Protein AF-I6Y3I6-F1 (afdb_monomer_lite)

Foldseek 3Di:
DPPVVVLVVVLVVLLVQLVVLLVVLVVVLVVLVVVVVVLVPDDCVGQHDDVNVVVVVVSVVVNVVSVVVSVVSNVVSVVSNVVSVVVVVVVVVVVVVVVVVVVVD

pLDDT: mean 91.77, std 8.72, range [39.75, 98.06]

Organism: Mycobacterium tuberculosis (strain ATCC 25618 / H37Rv) (NCBI:txid83332)

Sequence (105 aa):
MSTPNTLNADFDLMRSVAGITDARNEEIRAMLQAFIGRMSGVPPSVWGGLAAARFQDVVDRWNAESTRLYHVLHAIADTIRHNEAALREAGQIHARHIAAAGGDL

InterPro domains:
  IPR010310 Type VII secretion system ESAT-6-like [PF06013] (7-91)
  IPR036689 ESAT-6-like superfamily [SSF140453] (6-98)

Structure (mmCIF, N/CA/C/O backbone):
data_AF-I6Y3I6-F1
#
_entry.id   AF-I6Y3I6-F1
#
loop_
_atom_site.group_PDB
_atom_site.id
_atom_site.type_symbol
_atom_site.label_atom_id
_atom_site.label_alt_id
_atom_site.label_comp_id
_atom_site.label_asym_id
_atom_site.label_entity_id
_atom_site.label_seq_id
_atom_site.pdbx_PDB_ins_code
_atom_site.Cartn_x
_atom_site.Cartn_y
_atom_site.Cartn_z
_atom_site.occupancy
_atom_site.B_iso_or_equiv
_atom_site.auth_seq_id
_atom_site.auth_comp_id
_atom_site.auth_asym_id
_atom_site.auth_atom_id
_atom_site.pdbx_PDB_model_num
ATOM 1 N N . MET A 1 1 ? 34.316 -6.382 -21.330 1.00 39.75 1 MET A N 1
ATOM 2 C CA . MET A 1 1 ? 33.163 -5.644 -21.891 1.00 39.75 1 MET A CA 1
ATOM 3 C C . MET A 1 1 ? 31.898 -6.478 -21.691 1.00 39.75 1 MET A C 1
ATOM 5 O O . MET A 1 1 ? 31.662 -7.345 -22.516 1.00 39.75 1 MET A O 1
ATOM 9 N N . SER A 1 2 ? 31.127 -6.250 -20.612 1.00 51.56 2 SER A N 1
ATOM 10 C CA . SER A 1 2 ? 29.791 -6.874 -20.402 1.00 51.56 2 SER A CA 1
ATOM 11 C C . SER A 1 2 ? 28.800 -6.011 -19.586 1.00 51.56 2 SER A C 1
ATOM 13 O O . SER A 1 2 ? 27.743 -6.491 -19.194 1.00 51.56 2 SER A O 1
ATOM 15 N N . THR A 1 3 ? 29.104 -4.734 -19.335 1.00 61.56 3 THR A N 1
ATOM 16 C CA . THR A 1 3 ? 28.331 -3.831 -18.454 1.00 61.56 3 THR A CA 1
ATOM 17 C C . THR A 1 3 ? 26.865 -3.562 -18.853 1.00 61.56 3 THR A C 1
ATOM 19 O O . THR A 1 3 ? 26.040 -3.464 -17.946 1.00 61.56 3 THR A O 1
ATOM 22 N N . PRO A 1 4 ? 26.479 -3.464 -20.148 1.00 70.12 4 PRO A N 1
ATOM 23 C CA . PRO A 1 4 ? 25.103 -3.109 -20.522 1.00 70.12 4 PRO A CA 1
ATOM 24 C C . PRO A 1 4 ? 24.056 -4.102 -20.006 1.00 70.12 4 PRO A C 1
ATOM 26 O O . PRO A 1 4 ? 22.967 -3.706 -19.602 1.00 70.12 4 PRO A O 1
ATOM 29 N N . ASN A 1 5 ? 24.397 -5.394 -19.993 1.00 77.81 5 ASN A N 1
ATOM 30 C CA . ASN A 1 5 ? 23.484 -6.441 -19.545 1.00 77.81 5 ASN A CA 1
ATOM 31 C C . ASN A 1 5 ? 23.258 -6.390 -18.028 1.00 77.81 5 ASN A C 1
ATOM 33 O O . ASN A 1 5 ? 22.135 -6.576 -17.573 1.00 77.81 5 ASN A O 1
ATOM 37 N N . THR A 1 6 ? 24.309 -6.095 -17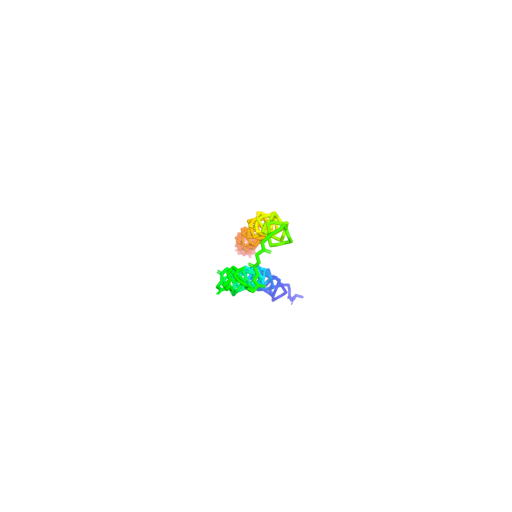.257 1.00 79.44 6 THR A N 1
ATOM 38 C CA . THR A 1 6 ? 24.214 -5.930 -15.800 1.00 79.44 6 THR A CA 1
ATOM 39 C C . THR A 1 6 ? 23.324 -4.742 -15.436 1.00 79.44 6 THR A C 1
ATOM 41 O O . THR A 1 6 ? 22.409 -4.911 -14.644 1.00 79.44 6 THR A O 1
ATOM 44 N N . LEU A 1 7 ? 23.504 -3.582 -16.084 1.00 83.88 7 LEU A N 1
ATOM 45 C CA . LEU A 1 7 ? 22.674 -2.397 -15.817 1.00 83.88 7 LEU A CA 1
ATOM 46 C C . LEU A 1 7 ? 21.190 -2.630 -16.131 1.00 83.88 7 LEU A C 1
ATOM 48 O O . LEU A 1 7 ? 20.324 -2.223 -15.362 1.00 83.88 7 LEU A O 1
ATOM 52 N N . ASN A 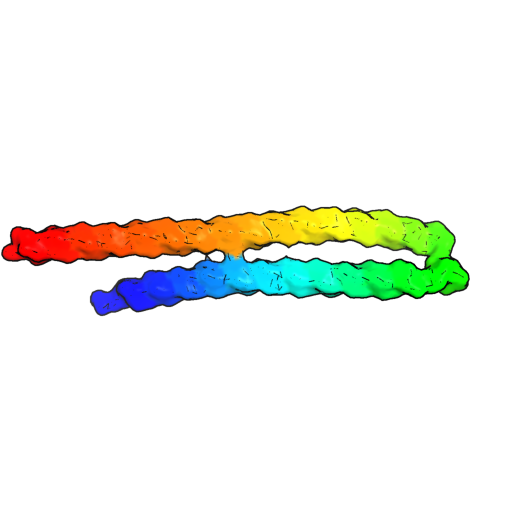1 8 ? 20.883 -3.311 -17.238 1.00 86.12 8 ASN A N 1
ATOM 53 C CA . ASN A 1 8 ? 19.499 -3.664 -17.558 1.00 86.12 8 ASN A CA 1
ATOM 54 C C . ASN A 1 8 ? 18.892 -4.594 -16.495 1.00 86.12 8 ASN A C 1
ATOM 56 O O . ASN A 1 8 ? 17.762 -4.367 -16.067 1.00 86.12 8 ASN A O 1
ATOM 60 N N . ALA A 1 9 ? 19.652 -5.595 -16.036 1.00 85.88 9 ALA A N 1
ATOM 61 C CA . ALA A 1 9 ? 19.213 -6.489 -14.966 1.00 85.88 9 ALA A CA 1
ATOM 62 C C . ALA A 1 9 ? 18.967 -5.734 -13.646 1.00 85.88 9 ALA A C 1
ATOM 64 O O . ALA A 1 9 ? 17.985 -6.014 -12.958 1.00 85.88 9 ALA A O 1
ATOM 65 N N . ASP A 1 10 ? 19.803 -4.744 -13.323 1.00 92.50 10 ASP A N 1
ATOM 66 C CA . ASP A 1 10 ? 19.630 -3.899 -12.139 1.00 92.50 10 ASP A CA 1
ATOM 67 C C . ASP A 1 10 ? 18.339 -3.059 -12.226 1.00 92.50 10 ASP A C 1
ATOM 69 O O . ASP A 1 10 ? 17.585 -2.981 -11.254 1.00 92.50 10 ASP A O 1
ATOM 73 N N . PHE A 1 11 ? 18.012 -2.492 -13.394 1.00 94.19 11 PHE A N 1
ATOM 74 C CA . PHE A 1 11 ? 16.756 -1.753 -13.594 1.00 94.19 11 PHE A CA 1
ATOM 75 C C . PHE A 1 11 ? 15.514 -2.645 -13.520 1.00 94.19 11 PHE A C 1
ATOM 77 O O . PHE A 1 11 ? 14.502 -2.263 -12.921 1.00 94.19 11 PHE A O 1
ATOM 84 N N . ASP A 1 12 ? 15.584 -3.850 -14.084 1.00 94.81 12 ASP A N 1
ATOM 85 C CA . ASP A 1 12 ? 14.509 -4.833 -13.962 1.00 94.81 12 ASP A CA 1
ATOM 86 C C . ASP A 1 12 ? 14.289 -5.244 -12.501 1.00 94.81 12 ASP A C 1
ATOM 88 O O . ASP A 1 12 ? 13.140 -5.340 -12.054 1.00 94.81 12 ASP A O 1
ATOM 92 N N . LEU A 1 13 ? 15.371 -5.401 -11.731 1.00 95.62 13 LEU A N 1
ATOM 93 C CA . LEU A 1 13 ? 15.307 -5.655 -10.296 1.00 95.62 13 LEU A CA 1
ATOM 94 C C . LEU A 1 13 ? 14.660 -4.487 -9.542 1.00 95.62 13 LEU A C 1
ATOM 96 O O . LEU A 1 13 ? 13.759 -4.722 -8.737 1.00 95.62 13 LEU A O 1
ATOM 100 N N . MET A 1 14 ? 15.050 -3.238 -9.818 1.00 97.19 14 MET A N 1
ATOM 101 C CA . MET A 1 14 ? 14.439 -2.053 -9.198 1.00 97.19 14 MET A CA 1
ATOM 102 C C . MET A 1 14 ? 12.924 -2.014 -9.434 1.00 97.19 14 MET A C 1
ATOM 104 O O . MET A 1 14 ? 12.140 -1.878 -8.491 1.00 97.19 14 MET A O 1
ATOM 108 N N . ARG A 1 15 ? 12.492 -2.209 -10.684 1.00 96.25 15 ARG A N 1
ATOM 109 C CA . ARG A 1 15 ? 11.069 -2.256 -11.045 1.00 96.25 15 ARG A CA 1
ATOM 110 C C . ARG A 1 15 ? 10.332 -3.401 -10.345 1.00 96.25 15 ARG A C 1
ATOM 112 O O . ARG A 1 15 ? 9.211 -3.206 -9.875 1.00 96.25 15 ARG A O 1
ATOM 119 N N . SER A 1 16 ? 10.962 -4.572 -10.251 1.00 97.38 16 SER A N 1
ATOM 120 C CA . SER A 1 16 ? 10.416 -5.736 -9.547 1.00 97.38 16 SER A CA 1
ATOM 121 C C . SER A 1 16 ? 10.233 -5.465 -8.049 1.00 97.38 16 SER A C 1
ATOM 123 O O . SER A 1 16 ? 9.151 -5.691 -7.512 1.00 97.38 16 SER A O 1
ATOM 125 N N . VAL A 1 17 ? 11.239 -4.893 -7.378 1.00 96.94 17 VAL A N 1
ATOM 126 C CA . VAL A 1 17 ? 11.180 -4.551 -5.945 1.00 96.94 17 VAL A CA 1
ATOM 127 C C . VAL A 1 17 ? 10.080 -3.527 -5.649 1.00 96.94 17 VAL A C 1
ATOM 129 O O . VAL A 1 17 ? 9.338 -3.693 -4.676 1.00 96.94 17 VAL A O 1
ATOM 132 N N . ALA A 1 18 ? 9.922 -2.505 -6.498 1.00 97.88 18 ALA A N 1
ATOM 133 C CA . ALA A 1 18 ? 8.820 -1.552 -6.376 1.00 97.88 18 ALA A CA 1
ATOM 134 C C . ALA A 1 18 ? 7.454 -2.256 -6.495 1.00 97.88 18 ALA A C 1
ATOM 136 O O . ALA A 1 18 ? 6.571 -2.046 -5.666 1.00 97.88 18 ALA A O 1
ATOM 137 N N . GLY A 1 19 ? 7.299 -3.156 -7.474 1.00 97.88 19 GLY A N 1
ATOM 138 C CA . GLY A 1 19 ? 6.079 -3.952 -7.643 1.00 97.88 19 GLY A CA 1
ATOM 139 C C . GLY A 1 19 ? 5.784 -4.893 -6.468 1.00 97.88 19 GLY A C 1
ATOM 140 O O . GLY A 1 19 ? 4.638 -4.992 -6.037 1.00 97.88 19 GLY A O 1
ATOM 141 N N . ILE A 1 20 ? 6.805 -5.551 -5.908 1.00 97.50 20 ILE A N 1
ATOM 142 C CA . ILE A 1 20 ? 6.662 -6.420 -4.727 1.00 97.50 20 ILE A CA 1
ATOM 143 C C . ILE A 1 20 ? 6.214 -5.610 -3.509 1.00 97.50 20 ILE A C 1
ATOM 145 O O . ILE A 1 20 ? 5.358 -6.069 -2.754 1.00 97.50 20 ILE A O 1
ATOM 149 N N . THR A 1 21 ? 6.769 -4.409 -3.328 1.00 96.25 21 THR A N 1
ATOM 150 C CA . THR A 1 21 ? 6.386 -3.506 -2.235 1.00 96.25 21 THR A CA 1
ATOM 151 C C . THR A 1 21 ? 4.901 -3.149 -2.312 1.00 96.25 21 THR A C 1
ATOM 153 O O . THR A 1 21 ? 4.184 -3.323 -1.327 1.00 96.25 21 THR A O 1
ATOM 156 N N . ASP A 1 22 ? 4.411 -2.744 -3.488 1.00 96.62 22 ASP A N 1
ATOM 157 C CA . ASP A 1 22 ? 2.989 -2.433 -3.681 1.00 96.62 22 ASP A CA 1
ATOM 158 C C . ASP A 1 22 ? 2.089 -3.664 -3.482 1.00 96.62 22 ASP A C 1
ATOM 160 O O . ASP A 1 22 ? 1.065 -3.583 -2.805 1.00 96.62 22 ASP A O 1
ATOM 164 N N . ALA A 1 23 ? 2.487 -4.831 -3.999 1.00 97.06 23 ALA A N 1
ATOM 165 C CA . ALA A 1 23 ? 1.714 -6.061 -3.830 1.00 97.06 23 ALA A CA 1
ATOM 166 C C . ALA A 1 23 ? 1.587 -6.472 -2.352 1.00 97.06 23 ALA A C 1
ATOM 168 O O . ALA A 1 23 ? 0.503 -6.845 -1.902 1.00 97.06 23 ALA A O 1
ATOM 169 N N . ARG A 1 24 ? 2.676 -6.372 -1.578 1.00 95.00 24 ARG A N 1
ATOM 170 C CA . ARG A 1 24 ? 2.669 -6.679 -0.137 1.00 95.00 24 ARG A CA 1
ATOM 171 C C . ARG A 1 24 ? 1.862 -5.668 0.666 1.00 95.00 24 ARG A C 1
ATOM 173 O O . ARG A 1 24 ? 1.163 -6.063 1.597 1.00 95.00 24 ARG A O 1
ATOM 180 N N . ASN A 1 25 ? 1.917 -4.393 0.291 1.00 94.19 25 ASN A N 1
ATOM 181 C CA . ASN A 1 25 ? 1.071 -3.360 0.880 1.00 94.19 25 ASN A CA 1
ATOM 182 C C . ASN A 1 25 ? -0.414 -3.677 0.718 1.00 94.19 25 ASN A C 1
ATOM 184 O O . ASN A 1 25 ? -1.168 -3.617 1.691 1.00 94.19 25 ASN A O 1
ATOM 188 N N . GLU A 1 26 ? -0.829 -4.031 -0.498 1.00 95.31 26 GLU A N 1
ATOM 189 C CA . GLU A 1 26 ? -2.227 -4.351 -0.779 1.00 95.31 26 GLU A CA 1
ATOM 190 C C . GLU A 1 26 ? -2.684 -5.629 -0.075 1.00 95.31 26 GLU A C 1
ATOM 192 O O . GLU A 1 26 ? -3.781 -5.665 0.480 1.00 95.31 26 GLU A O 1
ATOM 197 N N . GLU A 1 27 ? -1.832 -6.653 -0.012 1.00 95.44 27 GLU A N 1
ATOM 198 C CA . GLU A 1 27 ? -2.122 -7.896 0.708 1.00 95.44 27 GLU A CA 1
ATOM 199 C C . GLU A 1 27 ? -2.363 -7.653 2.207 1.00 95.44 27 GLU A C 1
ATOM 201 O O . GLU A 1 27 ? -3.371 -8.102 2.760 1.00 95.44 27 GLU A O 1
ATOM 206 N N . ILE A 1 28 ? -1.481 -6.890 2.862 1.00 90.81 28 ILE A N 1
ATOM 207 C CA . ILE A 1 28 ? -1.616 -6.550 4.286 1.00 90.81 28 ILE A CA 1
ATOM 208 C C . ILE A 1 28 ? -2.900 -5.745 4.525 1.00 90.81 28 ILE A C 1
ATOM 210 O O . ILE A 1 28 ? -3.644 -6.030 5.469 1.00 90.81 28 ILE A O 1
ATOM 214 N N . ARG A 1 29 ? -3.190 -4.767 3.658 1.00 91.69 29 ARG A N 1
ATOM 215 C CA . ARG A 1 29 ? -4.394 -3.934 3.756 1.00 91.69 29 ARG A CA 1
ATOM 216 C C . ARG A 1 29 ? -5.666 -4.760 3.584 1.00 91.69 29 ARG A C 1
ATOM 218 O O . ARG A 1 29 ? -6.583 -4.637 4.395 1.00 91.69 29 ARG A O 1
ATOM 225 N N . ALA A 1 30 ? -5.707 -5.630 2.578 1.00 94.50 30 ALA A N 1
ATOM 226 C CA . ALA A 1 30 ? -6.844 -6.503 2.317 1.00 94.50 30 ALA A CA 1
ATOM 227 C C . ALA A 1 30 ? -7.095 -7.468 3.486 1.00 94.50 30 ALA A C 1
ATOM 229 O O . ALA A 1 30 ? -8.238 -7.630 3.917 1.00 94.50 30 ALA A O 1
ATOM 230 N N . MET A 1 31 ? -6.037 -8.062 4.051 1.00 93.62 31 MET A N 1
ATOM 231 C CA . MET A 1 31 ? -6.149 -8.959 5.203 1.00 93.62 31 MET A CA 1
ATOM 232 C C . MET A 1 31 ? -6.713 -8.240 6.435 1.00 93.62 31 MET A C 1
ATOM 234 O O . MET A 1 31 ? -7.600 -8.774 7.106 1.00 93.62 31 MET A O 1
ATOM 238 N N . LEU A 1 32 ? -6.245 -7.019 6.714 1.00 90.44 32 LEU A N 1
ATOM 239 C CA . LEU A 1 32 ? -6.754 -6.219 7.826 1.00 90.44 32 LEU A CA 1
ATOM 240 C C . LEU A 1 32 ? -8.225 -5.840 7.619 1.00 90.44 32 LEU A C 1
ATOM 242 O O . LEU A 1 32 ? -9.040 -6.030 8.518 1.00 90.44 32 LEU A O 1
ATOM 246 N N . GLN A 1 33 ? -8.590 -5.363 6.430 1.00 92.62 33 GLN A N 1
ATOM 247 C CA . GLN A 1 33 ? -9.975 -5.005 6.115 1.00 92.62 33 GLN A CA 1
ATOM 248 C C . GLN A 1 33 ? -10.916 -6.211 6.215 1.00 92.62 33 GLN A C 1
ATOM 250 O O . GLN A 1 33 ? -12.006 -6.097 6.775 1.00 92.62 33 GLN A O 1
ATOM 255 N N . ALA A 1 34 ? -10.483 -7.381 5.740 1.00 95.50 34 ALA A N 1
ATOM 256 C CA . ALA A 1 34 ? -11.241 -8.619 5.874 1.00 95.50 34 ALA A CA 1
ATOM 257 C C . ALA A 1 34 ? -11.422 -9.021 7.347 1.00 95.50 34 ALA A C 1
ATOM 259 O O . ALA A 1 34 ? -12.514 -9.424 7.750 1.00 95.50 34 ALA A O 1
ATOM 260 N N . PHE A 1 35 ? -10.373 -8.895 8.165 1.00 92.00 35 PHE A N 1
ATOM 261 C CA . PHE A 1 35 ? -10.448 -9.159 9.600 1.00 92.00 35 PHE A CA 1
ATOM 262 C C . PHE A 1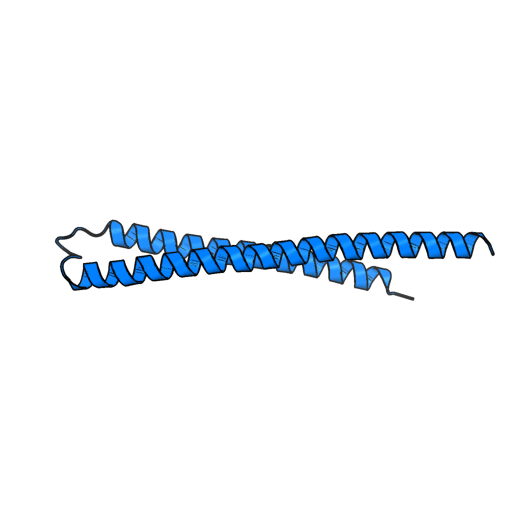 35 ? -11.428 -8.213 10.308 1.00 92.00 35 PHE A C 1
ATOM 264 O O . PHE A 1 35 ? -12.303 -8.680 11.039 1.00 92.00 35 PHE A O 1
ATOM 271 N N . ILE A 1 36 ? -11.334 -6.908 10.038 1.00 90.38 36 ILE A N 1
ATOM 272 C CA . ILE A 1 36 ? -12.234 -5.894 10.600 1.00 90.38 36 ILE A CA 1
ATOM 273 C C . ILE A 1 36 ? -13.679 -6.183 10.193 1.00 90.38 36 ILE A C 1
ATOM 275 O O . ILE A 1 36 ? -14.543 -6.276 11.058 1.00 90.38 36 ILE A O 1
ATOM 279 N N . GLY A 1 37 ? -13.938 -6.419 8.903 1.00 92.62 37 GLY A N 1
ATOM 280 C CA . GLY A 1 37 ? -15.283 -6.721 8.411 1.00 92.62 37 GLY A CA 1
ATOM 281 C C . GLY A 1 37 ? -15.900 -7.956 9.074 1.00 92.62 37 GLY A C 1
ATOM 282 O O . GLY A 1 37 ? -17.076 -7.945 9.434 1.00 92.62 37 GLY A O 1
ATOM 283 N N . ARG A 1 38 ? -15.101 -9.005 9.311 1.00 94.12 38 ARG A N 1
ATOM 284 C CA . ARG A 1 38 ? -15.553 -10.202 10.038 1.00 94.12 38 ARG A CA 1
ATOM 285 C C . ARG A 1 38 ? -15.890 -9.902 11.495 1.00 94.12 38 ARG A C 1
ATOM 287 O O . ARG A 1 38 ? -16.901 -10.397 11.979 1.00 94.12 38 ARG A O 1
ATOM 294 N N . MET A 1 39 ? -15.074 -9.101 12.178 1.00 90.31 39 MET A N 1
ATOM 295 C CA . MET A 1 39 ? -15.314 -8.721 13.574 1.00 90.31 39 MET A CA 1
ATOM 296 C C . MET A 1 39 ? -16.537 -7.813 13.724 1.00 90.31 39 MET A C 1
ATOM 298 O O . MET A 1 39 ? -17.354 -8.040 14.612 1.00 90.31 39 MET A O 1
ATOM 302 N N . SER A 1 40 ? -16.717 -6.842 12.826 1.00 89.12 40 SER A N 1
ATOM 303 C CA . SER A 1 40 ? -17.889 -5.958 12.815 1.00 89.12 40 SER A CA 1
ATOM 304 C C . SER A 1 40 ? -19.198 -6.692 12.499 1.00 89.12 40 SER A C 1
ATOM 306 O O . SER A 1 40 ? -20.269 -6.196 12.836 1.00 89.12 40 SER A O 1
ATOM 308 N N . GLY A 1 41 ? -19.128 -7.870 11.871 1.00 92.31 41 GLY A N 1
ATOM 309 C CA . GLY A 1 41 ? -20.287 -8.726 11.613 1.00 92.31 41 GLY A CA 1
ATOM 310 C C . GLY A 1 41 ? -20.725 -9.592 12.800 1.00 92.31 41 GLY A C 1
ATOM 311 O O . GLY A 1 41 ? -21.775 -10.231 12.719 1.00 92.31 41 GLY A O 1
ATOM 312 N N . VAL A 1 42 ? -19.953 -9.652 13.892 1.00 94.00 42 VAL A N 1
ATOM 313 C CA . VAL A 1 42 ? -20.317 -10.458 15.067 1.00 94.00 42 VAL A CA 1
ATOM 314 C C . VAL A 1 42 ? -21.424 -9.748 15.862 1.00 94.00 42 VAL A C 1
ATOM 316 O O . VAL A 1 42 ? -21.253 -8.586 16.229 1.00 94.00 42 VAL A O 1
ATOM 319 N N . PRO A 1 43 ? -22.555 -10.414 16.176 1.00 95.19 43 PRO A N 1
ATOM 320 C CA . PRO A 1 43 ? -23.643 -9.787 16.923 1.00 95.19 43 PRO A CA 1
ATOM 321 C C . PRO A 1 43 ? -23.208 -9.292 18.316 1.00 95.19 43 PRO A C 1
ATOM 323 O O . PRO A 1 43 ? -22.473 -10.008 19.005 1.00 95.19 43 PRO A O 1
ATOM 326 N N . PRO A 1 44 ? -23.741 -8.155 18.811 1.00 92.88 44 PRO A N 1
ATOM 327 C CA . PRO A 1 44 ? -23.404 -7.620 20.137 1.00 92.88 44 PRO A CA 1
ATOM 328 C C . PRO A 1 44 ? -23.717 -8.561 21.306 1.00 92.88 44 PRO A C 1
ATOM 330 O O . PRO A 1 44 ? -23.111 -8.456 22.368 1.00 92.88 44 PRO A O 1
ATOM 333 N N . SER A 1 45 ? -24.656 -9.493 21.116 1.00 95.19 45 SER A N 1
ATOM 334 C CA . SER A 1 45 ? -24.972 -10.539 22.093 1.00 95.19 45 SER A CA 1
ATOM 335 C C . SER A 1 45 ? -23.833 -11.546 22.290 1.00 95.19 45 SER A C 1
ATOM 337 O O . SER A 1 45 ? -23.802 -12.228 23.308 1.00 95.19 45 SER A O 1
ATOM 339 N N . VAL A 1 46 ? -22.925 -11.659 21.317 1.00 94.44 46 VAL A N 1
ATOM 340 C CA . VAL A 1 46 ? -21.755 -12.551 21.335 1.00 94.44 46 VAL A CA 1
ATOM 341 C C . VAL A 1 46 ? -20.475 -11.756 21.593 1.00 94.44 46 VAL A C 1
ATOM 343 O O . VAL A 1 46 ? -19.632 -12.183 22.376 1.00 94.44 46 VAL A O 1
ATOM 346 N N . TRP A 1 47 ? -20.335 -10.593 20.952 1.00 91.50 47 TRP A N 1
ATOM 347 C CA . TRP A 1 47 ? -19.168 -9.722 21.060 1.00 91.50 47 TRP A CA 1
ATOM 348 C C . TRP A 1 47 ? -19.598 -8.292 21.390 1.00 91.50 47 TRP A C 1
ATOM 350 O O . TRP A 1 47 ? -19.917 -7.494 20.512 1.00 91.50 47 TRP A O 1
ATOM 360 N N . GLY A 1 48 ? -19.623 -7.970 22.682 1.00 92.31 48 GLY A N 1
ATOM 361 C CA . GLY A 1 48 ? -20.068 -6.674 23.182 1.00 92.31 48 GLY A CA 1
ATOM 362 C C . GLY A 1 48 ? -19.410 -6.292 24.506 1.00 92.31 48 GLY A C 1
ATOM 363 O O . GLY A 1 48 ? -18.548 -6.994 25.036 1.00 92.31 48 GLY A O 1
ATOM 364 N N . GLY A 1 49 ? -19.823 -5.149 25.049 1.00 95.25 49 GLY A N 1
ATOM 365 C CA . GLY A 1 49 ? -19.318 -4.633 26.320 1.00 95.25 49 GLY A CA 1
ATOM 366 C C . GLY A 1 49 ? -17.913 -4.028 26.234 1.00 95.25 49 GLY A C 1
ATOM 367 O O . GLY A 1 49 ? -17.412 -3.683 25.164 1.00 95.25 49 GLY A O 1
ATOM 368 N N . LEU A 1 50 ? -17.277 -3.871 27.397 1.00 95.00 50 LEU A N 1
ATOM 369 C CA . LEU A 1 50 ? -16.022 -3.127 27.526 1.00 95.00 50 LEU A CA 1
ATOM 370 C C . LEU A 1 50 ? -14.868 -3.748 26.725 1.00 95.00 50 LEU A C 1
ATOM 372 O O . LEU A 1 50 ? -14.075 -3.017 26.142 1.00 95.00 50 LEU A O 1
ATOM 376 N N . ALA A 1 51 ? -14.777 -5.079 26.673 1.00 90.69 51 ALA A N 1
ATOM 377 C CA . ALA A 1 51 ? -13.723 -5.760 25.921 1.00 90.69 51 ALA A CA 1
ATOM 378 C C . ALA A 1 51 ? -13.834 -5.489 24.413 1.00 90.69 51 ALA A C 1
ATOM 380 O O . ALA A 1 51 ? -12.827 -5.194 23.773 1.00 90.69 51 ALA A O 1
ATOM 381 N N . ALA A 1 52 ? -15.055 -5.504 23.868 1.00 93.38 52 ALA A N 1
ATOM 382 C CA . ALA A 1 52 ? -15.303 -5.158 22.472 1.00 93.38 52 ALA A CA 1
ATOM 383 C C . ALA A 1 52 ? -14.949 -3.690 22.178 1.00 93.38 52 ALA A C 1
ATOM 385 O O . ALA A 1 52 ? -14.304 -3.413 21.171 1.00 93.38 52 ALA A O 1
ATOM 386 N N . ALA A 1 53 ? -15.283 -2.763 23.084 1.00 95.06 53 ALA A N 1
ATOM 387 C CA . ALA A 1 53 ? -14.904 -1.355 22.945 1.00 95.06 53 ALA A CA 1
ATOM 388 C C . ALA A 1 53 ? -13.376 -1.164 22.942 1.00 95.06 53 ALA A C 1
ATOM 390 O O . ALA A 1 53 ? -12.835 -0.479 22.082 1.00 95.06 53 ALA A O 1
ATOM 391 N N . ARG A 1 54 ? -12.656 -1.840 23.847 1.00 95.44 54 ARG A N 1
ATOM 392 C CA . ARG A 1 54 ? -11.183 -1.804 23.874 1.00 95.44 54 ARG A CA 1
ATOM 393 C C . ARG A 1 54 ? -10.549 -2.431 22.645 1.00 95.44 54 ARG A C 1
ATOM 395 O O . ARG A 1 54 ? -9.527 -1.948 22.172 1.00 95.44 54 ARG A O 1
ATOM 402 N N . PHE A 1 55 ? -11.142 -3.500 22.131 1.00 92.25 55 PHE A N 1
ATOM 403 C CA . PHE A 1 55 ? -10.707 -4.087 20.876 1.00 92.25 55 PHE A CA 1
ATOM 404 C C . PHE A 1 55 ? -10.892 -3.109 19.710 1.00 92.25 55 PHE A C 1
ATOM 406 O O . PHE A 1 55 ? -9.979 -2.975 18.899 1.00 92.25 55 PHE A O 1
ATOM 413 N N . GLN A 1 56 ? -12.011 -2.380 19.662 1.00 93.25 56 GLN A N 1
ATOM 414 C CA . GLN A 1 56 ? -12.240 -1.361 18.639 1.00 93.25 56 GLN A CA 1
ATOM 415 C C . GLN A 1 56 ? -11.186 -0.247 18.696 1.00 93.25 56 GLN A C 1
ATOM 417 O O . GLN A 1 56 ? -10.604 0.068 17.663 1.00 93.25 56 GLN A O 1
ATOM 422 N N . ASP A 1 57 ? -10.846 0.256 19.891 1.00 95.94 57 ASP A N 1
ATOM 423 C CA . ASP A 1 57 ? -9.770 1.250 20.064 1.00 95.94 57 ASP A CA 1
ATOM 424 C C . ASP A 1 57 ? -8.435 0.758 19.453 1.00 95.94 57 ASP A C 1
ATOM 426 O O . ASP A 1 57 ? -7.698 1.510 18.806 1.00 95.94 57 ASP A O 1
ATOM 430 N N . VAL A 1 58 ? -8.105 -0.525 19.657 1.00 94.44 58 VAL A N 1
ATOM 431 C CA . VAL A 1 58 ? -6.885 -1.153 19.118 1.00 94.44 58 VAL A CA 1
ATOM 432 C C . VAL A 1 58 ? -6.961 -1.299 17.600 1.00 94.44 58 VAL A C 1
ATOM 434 O O . VAL A 1 58 ? -5.974 -1.020 16.918 1.00 94.44 58 VAL A O 1
ATOM 437 N N . VAL A 1 59 ? -8.112 -1.711 17.070 1.00 93.75 59 VAL A N 1
ATOM 438 C CA . VAL A 1 59 ? -8.352 -1.838 15.628 1.00 93.75 59 VAL A CA 1
ATOM 439 C C . VAL A 1 59 ? -8.233 -0.489 14.928 1.00 93.75 59 VAL A C 1
ATOM 441 O O . VAL A 1 59 ? -7.550 -0.405 13.910 1.00 93.75 59 VAL A O 1
ATOM 444 N N . ASP A 1 60 ? -8.821 0.569 15.482 1.00 94.12 60 ASP A N 1
ATOM 445 C CA . ASP A 1 60 ? -8.775 1.910 14.896 1.00 94.12 60 ASP A CA 1
ATOM 446 C C . ASP A 1 60 ? -7.336 2.434 14.843 1.00 94.12 60 ASP A C 1
ATOM 448 O O . ASP A 1 60 ? -6.875 2.925 13.807 1.00 94.12 60 ASP A O 1
ATOM 452 N N . ARG A 1 61 ? -6.580 2.256 15.935 1.00 95.94 61 ARG A N 1
ATOM 453 C CA . ARG A 1 61 ? -5.157 2.612 15.981 1.00 95.94 61 ARG A CA 1
ATOM 454 C C . ARG A 1 61 ? -4.334 1.798 14.987 1.00 95.94 61 ARG A C 1
ATOM 456 O O . ARG A 1 61 ? -3.472 2.356 14.310 1.00 95.94 61 ARG A O 1
ATOM 463 N N . TRP A 1 62 ? -4.571 0.492 14.910 1.00 92.06 62 TRP A N 1
ATOM 464 C CA . TRP A 1 62 ? -3.865 -0.369 13.968 1.00 92.06 62 TRP A CA 1
ATOM 465 C C . TRP A 1 62 ? -4.170 0.034 12.524 1.00 92.06 62 TRP A C 1
ATOM 467 O O . TRP A 1 62 ? -3.242 0.175 11.734 1.00 92.06 62 TRP A O 1
ATOM 477 N N . ASN A 1 63 ? -5.430 0.317 12.196 1.00 91.88 63 ASN A N 1
ATOM 478 C CA . ASN A 1 63 ? -5.836 0.767 10.869 1.00 91.88 63 ASN A CA 1
ATOM 479 C C . ASN A 1 63 ? -5.192 2.109 10.473 1.00 91.88 63 ASN A C 1
ATOM 481 O O . ASN A 1 63 ? -4.764 2.293 9.330 1.00 91.88 63 ASN A O 1
ATOM 485 N N . ALA A 1 64 ? -5.081 3.048 11.415 1.00 94.94 64 ALA A N 1
ATOM 486 C CA . ALA A 1 64 ? -4.373 4.304 11.181 1.00 94.94 64 ALA A CA 1
ATOM 487 C C . ALA A 1 64 ? -2.884 4.063 10.873 1.00 94.94 64 ALA A C 1
ATOM 489 O O . ALA A 1 64 ? -2.353 4.600 9.898 1.00 94.94 64 ALA A O 1
ATOM 490 N N . GLU A 1 65 ? -2.222 3.209 11.656 1.00 95.00 65 GLU A N 1
ATOM 491 C CA . GLU A 1 65 ? -0.806 2.891 11.451 1.00 95.00 65 GLU A CA 1
ATOM 492 C C . GLU A 1 65 ? -0.573 2.097 10.158 1.00 95.00 65 GLU A C 1
ATOM 494 O O . GLU A 1 65 ? 0.370 2.382 9.425 1.00 95.00 65 GLU A O 1
ATOM 499 N N . SER A 1 66 ? -1.455 1.157 9.807 1.00 92.56 66 SER A N 1
ATOM 500 C CA . SER A 1 66 ? -1.354 0.420 8.544 1.00 92.56 66 SER A CA 1
ATOM 501 C C . SER A 1 66 ? -1.558 1.329 7.335 1.00 92.56 66 SER A C 1
ATOM 503 O O . SER A 1 66 ? -0.883 1.162 6.325 1.00 92.56 66 SER A O 1
ATOM 505 N N . THR A 1 67 ? -2.451 2.319 7.437 1.00 93.75 67 THR A N 1
ATOM 506 C CA . THR A 1 67 ? -2.655 3.327 6.385 1.00 93.75 67 THR A CA 1
ATOM 507 C C . THR A 1 67 ? -1.412 4.199 6.223 1.00 93.75 67 THR A C 1
ATOM 509 O O . THR A 1 67 ? -0.965 4.460 5.106 1.00 93.75 67 THR A O 1
ATOM 512 N N . ARG A 1 68 ? -0.793 4.608 7.334 1.00 96.38 68 ARG A N 1
ATOM 513 C CA . ARG A 1 68 ? 0.476 5.339 7.303 1.00 96.38 68 ARG A CA 1
ATOM 514 C C . ARG A 1 68 ? 1.588 4.509 6.663 1.00 96.38 68 ARG A C 1
ATOM 516 O O . ARG A 1 68 ? 2.290 5.013 5.788 1.00 96.38 68 ARG A O 1
ATOM 523 N N . LEU A 1 69 ? 1.732 3.249 7.072 1.00 93.94 69 LEU A N 1
ATOM 524 C CA . LEU A 1 69 ? 2.722 2.327 6.524 1.00 93.94 69 LEU A CA 1
ATOM 525 C C . LEU A 1 69 ? 2.520 2.121 5.017 1.00 93.94 69 LEU A C 1
ATOM 527 O O . LEU A 1 69 ? 3.492 2.193 4.269 1.00 93.94 69 LEU A O 1
ATOM 531 N N . TYR A 1 70 ? 1.271 1.951 4.575 1.00 94.75 70 TYR A N 1
ATOM 532 C CA . TYR A 1 70 ? 0.908 1.868 3.159 1.00 94.75 70 TYR A CA 1
ATOM 533 C C . TYR A 1 70 ? 1.433 3.079 2.380 1.00 94.75 70 TYR A C 1
ATOM 535 O O . TYR A 1 70 ? 2.139 2.912 1.390 1.00 94.75 70 TYR A O 1
ATOM 543 N N . HIS A 1 71 ? 1.159 4.300 2.851 1.00 96.56 71 HIS A N 1
ATOM 544 C CA . HIS A 1 71 ? 1.616 5.512 2.166 1.00 96.56 71 HIS A CA 1
ATOM 545 C C . HIS A 1 71 ? 3.141 5.623 2.106 1.00 96.56 71 HIS A C 1
ATOM 547 O O . HIS A 1 71 ? 3.684 6.009 1.074 1.00 96.56 71 HIS A O 1
ATOM 553 N N . VAL A 1 72 ? 3.839 5.266 3.187 1.00 97.50 72 VAL A N 1
ATOM 554 C CA . VAL A 1 72 ? 5.307 5.310 3.226 1.00 97.50 72 VAL A CA 1
ATOM 555 C C . VAL A 1 72 ? 5.912 4.289 2.266 1.00 97.50 72 VAL A C 1
ATOM 557 O O . VAL A 1 72 ? 6.805 4.627 1.493 1.00 97.50 72 VAL A O 1
ATOM 560 N N . LEU A 1 73 ? 5.423 3.050 2.281 1.00 96.31 73 LEU A N 1
ATOM 561 C CA . LEU A 1 73 ? 5.928 1.999 1.402 1.00 96.31 73 LEU A CA 1
ATOM 562 C C . LEU A 1 73 ? 5.587 2.276 -0.069 1.00 96.31 73 LEU A C 1
ATOM 564 O O . LEU A 1 73 ? 6.427 2.038 -0.933 1.00 96.31 73 LEU A O 1
ATOM 568 N N . HIS A 1 74 ? 4.418 2.854 -0.352 1.00 96.94 74 HIS A N 1
ATOM 569 C CA . HIS A 1 74 ? 4.072 3.319 -1.694 1.00 96.94 74 HIS A CA 1
ATOM 570 C C . HIS A 1 74 ? 5.019 4.434 -2.172 1.00 96.94 74 HIS A C 1
ATOM 572 O O . HIS A 1 74 ? 5.564 4.358 -3.270 1.00 96.94 74 HIS A O 1
ATOM 578 N N . ALA A 1 75 ? 5.328 5.416 -1.317 1.00 97.94 75 ALA A N 1
ATOM 579 C CA . ALA A 1 75 ? 6.292 6.470 -1.639 1.00 97.94 75 ALA A CA 1
ATOM 580 C C . ALA A 1 75 ? 7.718 5.930 -1.878 1.00 97.94 75 ALA A C 1
ATOM 582 O O . ALA A 1 75 ? 8.447 6.443 -2.731 1.00 97.94 75 ALA A O 1
ATOM 583 N N . ILE A 1 76 ? 8.126 4.877 -1.159 1.00 96.00 76 ILE A N 1
ATOM 584 C CA . ILE A 1 76 ? 9.394 4.174 -1.409 1.00 96.00 76 ILE A CA 1
ATOM 585 C C . ILE A 1 76 ? 9.365 3.485 -2.780 1.00 96.00 76 ILE A C 1
ATOM 587 O O . ILE A 1 76 ? 10.314 3.641 -3.548 1.00 96.00 76 ILE A O 1
ATOM 591 N N . ALA A 1 77 ? 8.287 2.768 -3.114 1.00 97.94 77 ALA A N 1
ATOM 592 C CA . ALA A 1 77 ? 8.128 2.121 -4.418 1.00 97.94 77 ALA A CA 1
ATOM 593 C C . ALA A 1 77 ? 8.178 3.140 -5.567 1.00 97.94 77 ALA A C 1
ATOM 595 O O 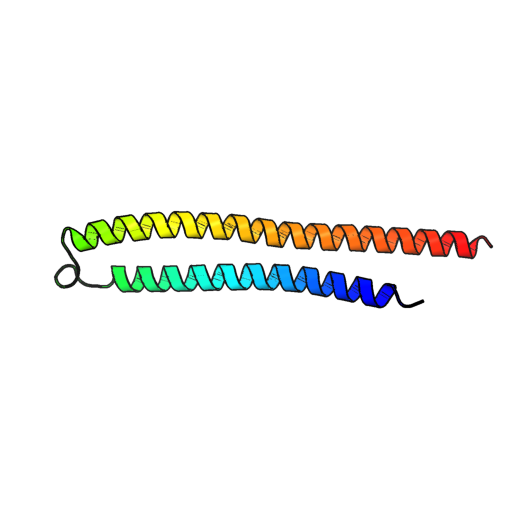. ALA A 1 77 ? 8.881 2.927 -6.559 1.00 97.94 77 ALA A O 1
ATOM 596 N N . ASP A 1 78 ? 7.515 4.284 -5.404 1.00 98.06 78 ASP A N 1
ATOM 597 C CA . ASP A 1 78 ? 7.577 5.379 -6.367 1.00 98.06 78 ASP A CA 1
ATOM 598 C C . ASP A 1 78 ? 8.984 5.951 -6.479 1.00 98.06 78 ASP A C 1
ATOM 600 O O . ASP A 1 78 ? 9.485 6.115 -7.589 1.00 98.06 78 ASP A O 1
ATOM 604 N N . THR A 1 79 ? 9.673 6.193 -5.365 1.00 98.06 79 THR A N 1
ATOM 605 C CA . THR A 1 79 ? 11.066 6.670 -5.387 1.00 98.06 79 THR A CA 1
ATOM 606 C C . THR A 1 79 ? 11.971 5.707 -6.159 1.00 98.06 79 THR A C 1
ATOM 608 O O . THR A 1 79 ? 12.785 6.143 -6.972 1.00 98.06 79 THR A O 1
ATOM 611 N N . ILE A 1 80 ? 11.800 4.393 -5.977 1.00 97.25 80 ILE A N 1
ATOM 612 C CA . ILE A 1 80 ? 12.557 3.379 -6.722 1.00 97.25 80 ILE A CA 1
ATOM 613 C C . ILE A 1 80 ? 12.289 3.492 -8.230 1.00 97.25 80 ILE A C 1
ATOM 615 O O . ILE A 1 80 ? 13.242 3.472 -9.005 1.00 97.25 80 ILE A O 1
ATOM 619 N N . ARG A 1 81 ? 11.033 3.670 -8.662 1.00 97.69 81 ARG A N 1
ATOM 620 C CA . ARG A 1 81 ? 10.686 3.851 -10.088 1.00 97.69 81 ARG A CA 1
ATOM 621 C C . ARG A 1 81 ? 11.266 5.131 -10.680 1.00 97.69 81 ARG A C 1
ATOM 623 O O . ARG A 1 81 ? 11.775 5.106 -11.797 1.00 97.69 81 ARG A O 1
ATOM 630 N N . HIS A 1 82 ? 11.203 6.236 -9.942 1.00 97.94 82 HIS A N 1
ATOM 631 C CA . HIS A 1 82 ? 11.781 7.504 -10.386 1.00 97.94 82 HIS A CA 1
ATOM 632 C C . HIS A 1 82 ? 13.302 7.389 -10.539 1.00 97.94 82 HIS A C 1
ATOM 634 O O . HIS A 1 82 ? 13.847 7.807 -11.559 1.00 97.94 82 HIS A O 1
ATOM 640 N N . ASN A 1 83 ? 13.978 6.762 -9.571 1.00 96.25 83 ASN A N 1
ATOM 641 C CA . ASN A 1 83 ? 15.417 6.518 -9.635 1.00 96.25 83 ASN A CA 1
ATOM 642 C C . ASN A 1 83 ? 15.784 5.621 -10.821 1.00 96.25 83 ASN A C 1
ATOM 644 O O . ASN A 1 83 ? 16.733 5.913 -11.541 1.00 96.25 83 ASN A O 1
ATOM 648 N N . GLU A 1 84 ? 15.022 4.551 -11.037 1.00 96.25 84 GLU A N 1
ATOM 649 C CA . GLU A 1 84 ? 15.189 3.636 -12.165 1.00 96.25 84 GLU A CA 1
ATOM 650 C C . GLU A 1 84 ? 15.119 4.399 -13.50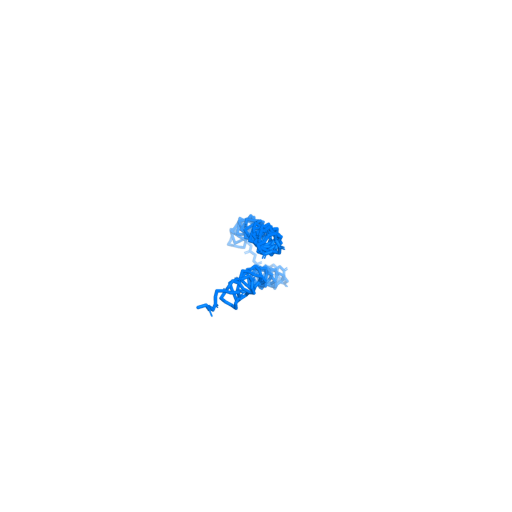1 1.00 96.25 84 GLU A C 1
ATOM 652 O O . GLU A 1 84 ? 16.062 4.348 -14.291 1.00 96.25 84 GLU A O 1
ATOM 657 N N . ALA A 1 85 ? 14.063 5.190 -13.714 1.00 96.06 85 ALA A N 1
ATOM 658 C CA . ALA A 1 85 ? 13.888 5.977 -14.933 1.00 96.06 85 ALA A CA 1
ATOM 659 C C . ALA A 1 85 ? 15.018 7.002 -15.145 1.00 96.06 85 ALA A C 1
ATOM 661 O O . ALA A 1 85 ? 15.575 7.082 -16.243 1.00 96.06 85 ALA A O 1
ATOM 662 N N . ALA A 1 86 ? 15.393 7.740 -14.095 1.00 96.50 86 ALA A N 1
ATOM 663 C CA . ALA A 1 86 ? 16.453 8.746 -14.157 1.00 96.50 86 ALA A CA 1
ATOM 664 C C . ALA A 1 86 ? 17.824 8.126 -14.478 1.00 96.50 86 ALA A C 1
ATOM 666 O O . ALA A 1 86 ? 18.572 8.639 -15.313 1.00 96.50 86 ALA A O 1
ATOM 667 N N . LEU A 1 87 ? 18.153 6.991 -13.854 1.00 94.31 87 LEU A N 1
ATOM 668 C CA . LEU A 1 87 ? 19.400 6.272 -14.114 1.00 94.31 87 LEU A CA 1
ATOM 669 C C . LEU A 1 87 ? 19.434 5.694 -15.533 1.00 94.31 87 LEU A C 1
ATOM 671 O O . LEU A 1 87 ? 20.474 5.741 -16.194 1.00 94.31 87 LEU A O 1
ATOM 675 N N . ARG A 1 88 ? 18.303 5.182 -16.028 1.00 94.25 88 ARG A N 1
ATOM 676 C CA . ARG A 1 88 ? 18.192 4.666 -17.395 1.00 94.25 88 ARG A CA 1
ATOM 677 C C . ARG A 1 88 ? 18.397 5.769 -18.431 1.00 94.25 88 ARG A C 1
ATOM 679 O O . ARG A 1 88 ? 19.133 5.569 -19.397 1.00 94.25 88 ARG A O 1
ATOM 686 N N . GLU A 1 89 ? 17.785 6.932 -18.226 1.00 95.00 89 GLU A N 1
ATOM 687 C CA . GLU A 1 89 ? 17.970 8.102 -19.087 1.00 95.00 89 GLU A CA 1
ATOM 688 C C . GLU A 1 89 ? 19.432 8.566 -19.093 1.00 95.00 89 GLU A C 1
ATOM 690 O O . GLU A 1 89 ? 20.030 8.708 -20.164 1.00 95.00 89 GLU A O 1
ATOM 695 N N . ALA A 1 90 ? 20.039 8.717 -17.912 1.00 93.19 90 ALA A N 1
ATOM 696 C CA . ALA A 1 90 ? 21.447 9.083 -17.783 1.00 93.19 90 ALA A CA 1
ATOM 697 C C . ALA A 1 90 ? 22.366 8.085 -18.510 1.00 93.19 90 ALA A C 1
ATOM 699 O O . ALA A 1 90 ? 23.282 8.491 -19.228 1.00 93.19 90 ALA A O 1
ATOM 700 N N . GLY A 1 91 ? 22.082 6.782 -18.397 1.00 90.50 91 GLY A N 1
ATOM 701 C CA . GLY A 1 91 ? 22.805 5.731 -19.113 1.00 90.50 91 GLY A CA 1
ATOM 702 C C . GLY A 1 91 ? 22.695 5.851 -20.637 1.00 90.50 91 GLY A C 1
ATOM 703 O O . GLY A 1 91 ? 23.694 5.701 -21.341 1.00 90.50 91 GLY A O 1
ATOM 704 N N . GLN A 1 92 ? 21.513 6.178 -21.166 1.00 91.62 92 GLN A N 1
ATOM 705 C CA . GLN A 1 92 ? 21.312 6.386 -22.606 1.00 91.62 92 GLN A CA 1
ATOM 706 C C . GLN A 1 92 ? 22.028 7.635 -23.120 1.00 91.62 92 GLN A C 1
ATOM 708 O O . GLN A 1 92 ? 22.649 7.592 -24.182 1.00 91.62 92 GLN A O 1
ATOM 713 N N . ILE A 1 93 ? 21.955 8.741 -22.376 1.00 93.44 93 ILE A N 1
ATOM 714 C CA . ILE A 1 93 ? 22.672 9.978 -22.700 1.00 93.44 93 ILE A CA 1
ATOM 715 C C . ILE A 1 93 ? 24.176 9.696 -22.741 1.00 93.44 93 ILE A C 1
ATOM 717 O O . ILE A 1 93 ? 24.834 10.012 -23.732 1.00 93.44 93 ILE A O 1
ATOM 721 N N . HIS A 1 94 ? 24.708 9.018 -21.723 1.00 90.25 94 HIS A N 1
ATOM 722 C CA . HIS A 1 94 ? 26.119 8.648 -21.668 1.00 90.25 94 HIS A CA 1
ATOM 723 C C . HIS A 1 94 ? 26.537 7.756 -22.847 1.00 90.25 94 HIS A C 1
ATOM 725 O O . HIS A 1 94 ? 27.549 8.026 -23.493 1.00 90.25 94 HIS A O 1
ATOM 731 N N . ALA A 1 95 ? 25.731 6.748 -23.196 1.00 89.38 95 ALA A N 1
ATOM 732 C CA . ALA A 1 95 ? 25.991 5.884 -24.347 1.00 89.38 95 ALA A CA 1
ATOM 733 C C . ALA A 1 95 ? 26.008 6.657 -25.679 1.00 89.38 95 ALA A C 1
ATOM 735 O O . ALA A 1 95 ? 26.871 6.403 -26.518 1.00 89.38 95 ALA A O 1
ATOM 736 N N . ARG A 1 96 ? 25.104 7.631 -25.866 1.00 91.75 96 ARG A N 1
ATOM 737 C CA . ARG A 1 96 ? 25.102 8.504 -27.055 1.00 91.75 96 ARG A CA 1
ATOM 738 C C . ARG A 1 96 ? 26.349 9.380 -27.119 1.00 91.75 96 ARG A C 1
ATOM 740 O O . ARG A 1 96 ? 26.928 9.500 -28.191 1.00 91.75 96 ARG A O 1
ATOM 747 N N . HIS A 1 97 ? 26.782 9.953 -25.996 1.00 92.62 97 HIS A N 1
ATOM 748 C CA . HIS A 1 97 ? 28.012 10.748 -25.952 1.00 92.62 97 HIS A CA 1
ATOM 749 C C . HIS A 1 97 ? 29.255 9.914 -26.270 1.00 92.62 97 HIS A C 1
ATOM 751 O O . HIS A 1 97 ? 30.106 10.377 -27.023 1.00 92.62 97 HIS A O 1
ATOM 757 N N . ILE A 1 98 ? 29.343 8.681 -25.758 1.00 90.44 98 ILE A N 1
ATOM 758 C CA . ILE A 1 98 ? 30.438 7.762 -26.103 1.00 90.44 98 ILE A CA 1
ATOM 759 C C . ILE A 1 98 ? 30.410 7.425 -27.597 1.00 90.44 98 ILE A C 1
ATOM 761 O O . ILE A 1 98 ? 31.453 7.454 -28.244 1.00 90.44 98 ILE A O 1
ATOM 765 N N . ALA A 1 99 ? 29.235 7.126 -28.156 1.00 91.88 99 ALA A N 1
ATOM 766 C CA . ALA A 1 99 ? 29.100 6.815 -29.578 1.00 91.88 99 ALA A CA 1
ATOM 767 C C . ALA A 1 99 ? 29.457 8.012 -30.475 1.00 91.88 99 ALA A C 1
ATOM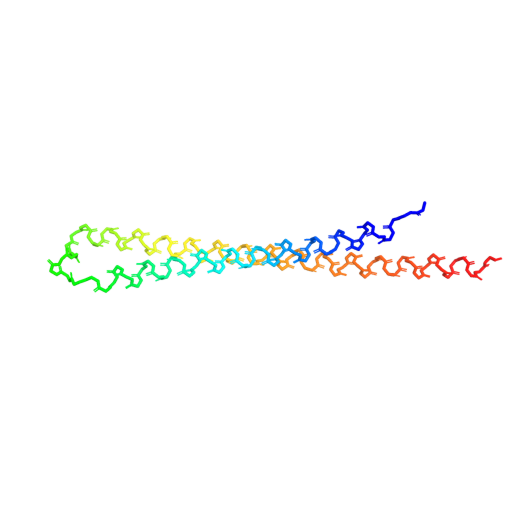 769 O O . ALA A 1 99 ? 30.124 7.823 -31.485 1.00 91.88 99 ALA A O 1
ATOM 770 N N . ALA A 1 100 ? 29.057 9.229 -30.092 1.00 92.19 100 ALA A N 1
ATOM 771 C CA . ALA A 1 100 ? 29.422 10.453 -30.802 1.00 92.19 100 ALA A CA 1
ATOM 772 C C . ALA A 1 100 ? 30.941 10.682 -30.767 1.00 92.19 100 ALA A C 1
ATOM 774 O O . ALA A 1 100 ? 31.558 10.799 -31.817 1.00 92.19 100 ALA A O 1
ATOM 775 N N . ALA A 1 101 ? 31.557 10.619 -29.582 1.00 91.50 101 ALA A N 1
ATOM 776 C CA . ALA A 1 101 ? 33.003 10.783 -29.438 1.00 91.50 101 ALA A CA 1
ATOM 777 C C . ALA A 1 101 ? 33.810 9.704 -30.183 1.00 91.50 101 ALA A C 1
ATOM 779 O O . ALA A 1 101 ? 34.899 9.980 -30.671 1.00 91.50 101 ALA A O 1
ATOM 780 N N . GLY A 1 102 ? 33.291 8.475 -30.269 1.00 87.38 102 GLY A N 1
ATOM 781 C CA . GLY A 1 102 ? 33.905 7.399 -31.049 1.00 87.38 102 GLY A CA 1
ATOM 782 C C . GLY A 1 102 ? 33.689 7.516 -32.560 1.00 87.38 102 GLY A C 1
ATOM 783 O O . GLY A 1 102 ? 34.476 6.953 -33.308 1.00 87.38 102 GLY A O 1
ATOM 784 N N . GLY A 1 103 ? 32.642 8.215 -33.009 1.00 84.62 103 GLY A N 1
ATOM 785 C CA . GLY A 1 103 ? 32.407 8.514 -34.426 1.00 84.62 103 GLY A CA 1
ATOM 786 C C . GLY A 1 103 ? 33.244 9.683 -34.954 1.00 84.62 103 GLY A C 1
ATOM 787 O O . GLY A 1 103 ? 33.409 9.803 -36.164 1.00 84.62 103 GLY A O 1
ATOM 788 N N . ASP A 1 104 ? 33.776 10.513 -34.053 1.00 76.12 104 ASP A N 1
ATOM 789 C CA . ASP A 1 104 ? 34.674 11.632 -34.360 1.00 76.12 104 ASP A CA 1
ATOM 790 C C . ASP A 1 104 ? 36.166 11.217 -34.445 1.00 76.12 104 ASP A C 1
ATOM 792 O O . ASP A 1 104 ? 37.028 12.074 -34.663 1.00 76.12 104 ASP A O 1
ATOM 796 N N . LEU A 1 105 ? 36.484 9.924 -34.268 1.00 72.38 105 LEU A N 1
ATOM 797 C CA . LEU A 1 105 ? 37.825 9.326 -34.407 1.00 72.38 105 LEU A CA 1
ATOM 798 C C . LEU A 1 105 ? 37.938 8.507 -35.698 1.00 72.38 105 LEU A C 1
ATOM 800 O O . LEU A 1 105 ? 39.009 8.598 -36.341 1.00 72.38 105 LEU A O 1
#

Secondary structure (DSSP, 8-state):
--HHHHHHHHHHHHHHHHHHHHHHHHHHHHHHHHHHHHHHTS-TTTS-HHHHHHHHHHHHHHHHHHHHHHHHHHHHHHHHHHHHHHHHHHHHHHHHHHHHHHHT-

Radius of gyration: 24.04 Å; chains: 1; bounding box: 63×24×62 Å